Protein AF-A0A1M6QDX8-F1 (afdb_monomer_lite)

Sequence (71 aa):
MKYTREMLRDKLIIDASTGEPVSEVELLEDRVRIIKKDGSTVEIPLNTLRGKYIKMRLEGGMGDMTGAIYV

Secondary structure (DSSP, 8-state):
-EEEHHHHTTTTEE-TTTSSBPSEEEE-SSEEEEE-TTS-EEEEETTSHHHHHHHHHHHH--GGGT--EE-

Radius of gyration: 10.74 Å; chains: 1; bounding box: 25×26×23 Å

pLDDT: mean 89.14, std 9.43, range [58.06, 97.88]

Organism: NCBI:txid381751

Structure (mmCIF, N/CA/C/O backbone):
data_AF-A0A1M6QDX8-F1
#
_entry.id   AF-A0A1M6QDX8-F1
#
loop_
_atom_site.group_PDB
_atom_site.id
_atom_site.type_symbol
_atom_site.label_atom_id
_atom_site.label_alt_i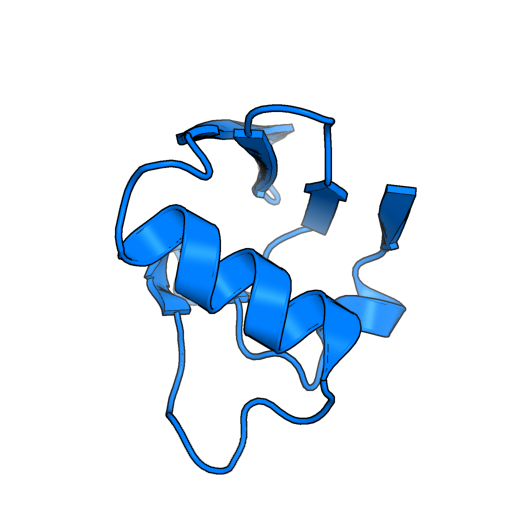d
_atom_site.label_comp_id
_atom_site.label_asym_id
_atom_site.label_entity_id
_ato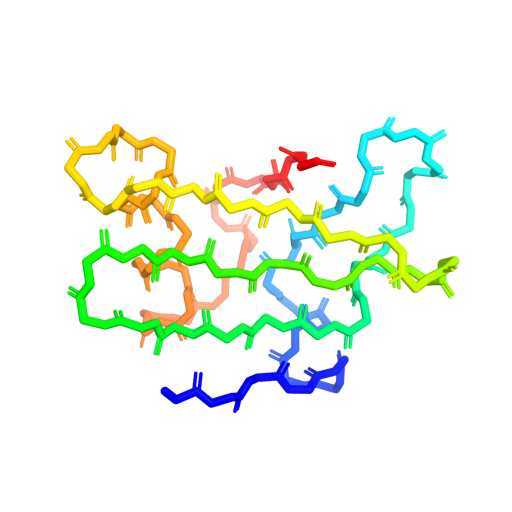m_site.label_seq_id
_atom_site.pdbx_PDB_ins_code
_atom_site.Cartn_x
_atom_site.Cartn_y
_atom_site.Cartn_z
_atom_site.occupancy
_atom_site.B_iso_or_equiv
_atom_site.auth_seq_id
_atom_site.auth_comp_id
_atom_site.auth_asym_id
_atom_site.auth_atom_id
_atom_site.pdbx_PDB_model_num
ATOM 1 N N . MET A 1 1 ? 0.294 -8.772 8.456 1.00 90.38 1 MET A N 1
ATOM 2 C CA . MET A 1 1 ? 1.766 -8.786 8.269 1.00 90.38 1 MET A CA 1
ATOM 3 C C . MET A 1 1 ? 2.246 -7.368 8.011 1.00 90.38 1 MET A C 1
ATOM 5 O O . MET A 1 1 ? 1.623 -6.677 7.218 1.00 90.38 1 MET A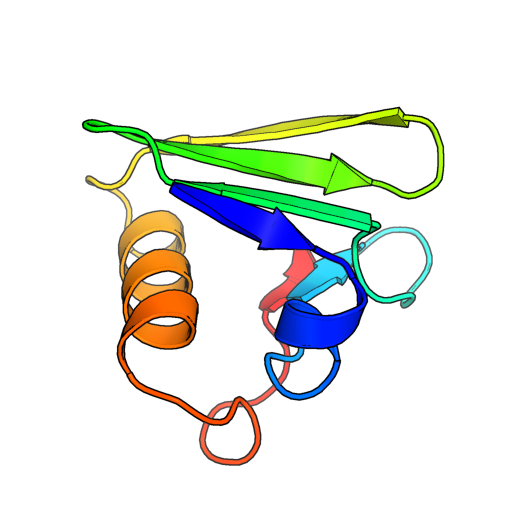 O 1
ATOM 9 N N . LYS A 1 2 ? 3.316 -6.932 8.679 1.00 92.88 2 LYS A N 1
ATOM 10 C CA . LYS A 1 2 ? 3.840 -5.563 8.593 1.00 92.88 2 LYS A CA 1
ATOM 11 C C . LYS A 1 2 ? 5.112 -5.529 7.742 1.00 92.88 2 LYS A C 1
ATOM 13 O O . LYS A 1 2 ? 5.989 -6.367 7.928 1.00 92.88 2 LYS A O 1
ATOM 18 N N . TYR A 1 3 ? 5.184 -4.572 6.824 1.00 91.75 3 TYR A N 1
ATOM 19 C CA . TYR A 1 3 ? 6.284 -4.347 5.891 1.00 91.75 3 TYR A CA 1
ATOM 20 C C . TYR A 1 3 ? 6.887 -2.973 6.168 1.00 91.75 3 TYR A C 1
ATOM 22 O O . TYR A 1 3 ? 6.216 -1.952 6.011 1.00 91.75 3 TYR A O 1
ATOM 30 N N . THR A 1 4 ? 8.147 -2.947 6.596 1.00 90.50 4 THR A N 1
ATOM 31 C CA . THR A 1 4 ? 8.868 -1.707 6.905 1.00 90.50 4 THR A CA 1
ATOM 32 C C . THR A 1 4 ? 9.386 -1.039 5.635 1.00 90.50 4 THR A C 1
ATOM 34 O O . THR A 1 4 ? 9.522 -1.678 4.591 1.00 90.50 4 THR A O 1
ATOM 37 N N . ARG A 1 5 ? 9.755 0.242 5.731 1.00 85.44 5 ARG A N 1
ATOM 38 C CA . ARG A 1 5 ? 10.369 1.006 4.635 1.00 85.44 5 ARG A CA 1
ATOM 39 C C . ARG A 1 5 ? 11.512 0.266 3.932 1.00 85.44 5 ARG A C 1
ATOM 41 O O . ARG A 1 5 ? 11.616 0.330 2.713 1.00 85.44 5 ARG A O 1
ATOM 48 N N . GLU A 1 6 ? 12.346 -0.450 4.684 1.00 84.81 6 GLU A N 1
ATOM 49 C CA . GLU A 1 6 ? 13.456 -1.237 4.133 1.00 84.81 6 GLU A CA 1
ATOM 50 C C . GLU A 1 6 ? 12.960 -2.376 3.232 1.00 84.81 6 GLU A C 1
ATOM 52 O O . GLU A 1 6 ? 13.459 -2.542 2.123 1.00 84.81 6 GLU A O 1
ATOM 57 N N . MET A 1 7 ? 11.914 -3.096 3.653 1.00 85.69 7 MET A N 1
ATOM 58 C CA . MET A 1 7 ? 11.283 -4.168 2.866 1.00 85.69 7 MET A CA 1
ATOM 59 C C . MET A 1 7 ? 10.536 -3.643 1.632 1.00 85.69 7 MET A C 1
ATOM 61 O O . MET A 1 7 ? 10.275 -4.392 0.689 1.00 85.69 7 MET A O 1
ATOM 65 N N . LEU A 1 8 ? 10.142 -2.368 1.661 1.00 85.69 8 LEU A N 1
ATOM 66 C CA . LEU A 1 8 ? 9.360 -1.706 0.620 1.00 85.69 8 LEU A CA 1
ATOM 67 C C . LEU A 1 8 ? 10.214 -0.983 -0.425 1.00 85.69 8 LEU A C 1
ATOM 69 O O . LEU A 1 8 ? 9.672 -0.593 -1.461 1.00 85.69 8 LEU A O 1
ATOM 73 N N . ARG A 1 9 ? 11.522 -0.822 -0.185 1.00 80.31 9 ARG A N 1
ATOM 74 C CA . ARG A 1 9 ? 12.435 -0.051 -1.044 1.00 80.31 9 ARG A CA 1
ATOM 75 C C . ARG A 1 9 ? 12.332 -0.446 -2.520 1.00 80.31 9 ARG A C 1
ATOM 77 O O . ARG A 1 9 ? 12.199 0.428 -3.369 1.00 80.31 9 ARG A O 1
ATOM 84 N N . ASP A 1 10 ? 12.271 -1.747 -2.790 1.00 82.38 10 ASP A N 1
ATOM 85 C CA . ASP A 1 10 ? 12.253 -2.305 -4.152 1.00 82.38 10 ASP A CA 1
ATOM 86 C C . ASP A 1 10 ? 10.834 -2.706 -4.609 1.00 82.38 10 ASP A C 1
ATOM 88 O O . ASP A 1 10 ? 10.634 -3.380 -5.621 1.00 82.38 10 ASP A O 1
ATOM 92 N N . LYS A 1 11 ? 9.809 -2.331 -3.832 1.00 84.31 11 LYS A N 1
ATOM 93 C CA . LYS A 1 11 ? 8.394 -2.624 -4.116 1.00 84.31 11 LYS A CA 1
ATOM 94 C C . LYS A 1 11 ? 7.689 -1.477 -4.838 1.00 84.31 11 LYS A C 1
ATOM 96 O O . LYS A 1 11 ? 6.575 -1.678 -5.312 1.00 84.31 11 LYS A O 1
ATOM 101 N N . LEU A 1 12 ? 8.320 -0.302 -4.927 1.00 88.06 12 LEU A N 1
ATOM 102 C CA . LEU A 1 12 ? 7.809 0.884 -5.625 1.00 88.06 12 LEU A CA 1
ATOM 103 C C . LEU A 1 12 ? 6.361 1.246 -5.231 1.00 88.06 12 LEU A C 1
ATOM 105 O O . LEU A 1 12 ? 5.531 1.534 -6.091 1.00 88.06 12 LEU A O 1
ATOM 109 N N . ILE A 1 13 ? 6.039 1.209 -3.934 1.00 90.50 13 ILE A N 1
ATOM 110 C CA . ILE A 1 13 ? 4.769 1.731 -3.405 1.00 90.50 13 ILE A CA 1
ATOM 111 C C . ILE A 1 13 ? 5.019 3.176 -2.970 1.00 90.50 13 ILE A C 1
ATOM 113 O O . ILE A 1 13 ? 5.739 3.419 -2.000 1.00 90.50 13 ILE A O 1
ATOM 117 N N . ILE A 1 14 ? 4.471 4.119 -3.729 1.00 91.56 14 ILE A N 1
ATOM 118 C CA . ILE A 1 14 ? 4.853 5.532 -3.715 1.00 91.56 14 ILE A CA 1
ATOM 119 C C . ILE A 1 14 ? 3.665 6.387 -3.292 1.00 91.56 14 ILE A C 1
ATOM 121 O O . ILE A 1 14 ? 2.565 6.221 -3.805 1.00 91.56 14 ILE A O 1
ATOM 125 N N . ASP A 1 15 ? 3.878 7.335 -2.393 1.00 92.75 15 ASP A N 1
ATOM 126 C CA . ASP A 1 15 ? 2.875 8.344 -2.077 1.00 92.75 15 ASP A CA 1
ATOM 127 C C . ASP A 1 15 ? 2.644 9.258 -3.291 1.00 92.75 15 ASP A C 1
ATOM 129 O O . ASP A 1 15 ? 3.561 9.927 -3.774 1.00 92.75 15 ASP A O 1
ATOM 133 N N . ALA A 1 16 ? 1.403 9.297 -3.781 1.00 90.88 16 ALA A N 1
ATOM 134 C CA . ALA A 1 16 ? 1.028 10.097 -4.945 1.00 90.88 16 ALA A CA 1
ATOM 135 C C . ALA A 1 16 ? 1.252 11.608 -4.750 1.00 90.88 16 ALA A C 1
ATOM 137 O O . ALA A 1 16 ? 1.429 12.330 -5.729 1.00 90.88 16 ALA A O 1
ATOM 138 N N . SER A 1 17 ? 1.236 12.089 -3.504 1.00 91.12 17 SER A N 1
ATOM 139 C CA . SER A 1 17 ? 1.361 13.512 -3.183 1.00 91.12 17 SER A CA 1
ATOM 140 C C . SER A 1 17 ? 2.809 13.997 -3.165 1.00 91.12 17 SER A C 1
ATOM 142 O O . SER A 1 17 ? 3.069 15.149 -3.500 1.00 91.12 17 SER A O 1
ATOM 144 N N . THR A 1 18 ? 3.747 13.136 -2.770 1.00 91.19 18 THR A N 1
ATOM 145 C CA . THR A 1 18 ? 5.159 13.506 -2.568 1.00 91.19 18 THR A CA 1
ATOM 146 C C . THR A 1 18 ? 6.102 12.858 -3.577 1.00 91.19 18 THR A C 1
ATOM 148 O O . THR A 1 18 ? 7.216 13.338 -3.766 1.00 91.19 18 THR A O 1
ATOM 151 N N . GLY A 1 19 ? 5.681 11.770 -4.227 1.00 89.62 19 GLY A N 1
ATOM 152 C CA . GLY A 1 19 ? 6.549 10.950 -5.069 1.00 89.62 19 GLY A CA 1
ATOM 153 C C . GLY A 1 19 ? 7.562 10.116 -4.277 1.00 89.62 19 GLY A C 1
ATOM 154 O O . GLY A 1 19 ? 8.395 9.441 -4.881 1.00 89.62 19 GLY A O 1
ATOM 155 N N . GLU A 1 20 ? 7.503 10.129 -2.941 1.00 89.94 20 GLU A N 1
ATOM 156 C CA . GLU A 1 20 ? 8.394 9.351 -2.080 1.00 89.94 20 GLU A CA 1
ATOM 157 C C . GLU A 1 20 ? 7.806 7.966 -1.744 1.00 89.94 20 GLU A C 1
ATOM 159 O O . GLU A 1 20 ? 6.585 7.799 -1.689 1.00 89.94 20 GLU A O 1
ATOM 164 N N . PRO A 1 21 ? 8.647 6.949 -1.466 1.00 90.75 21 PRO A N 1
ATOM 165 C CA . PRO A 1 21 ? 8.176 5.674 -0.936 1.00 90.75 21 PRO A CA 1
ATOM 166 C C . PRO A 1 21 ? 7.437 5.841 0.392 1.00 90.75 21 PRO A C 1
ATOM 168 O O . PRO A 1 21 ? 7.856 6.617 1.256 1.00 90.75 21 PRO A O 1
ATOM 171 N N . VAL A 1 22 ? 6.379 5.056 0.579 1.00 93.88 22 VAL A N 1
ATOM 172 C CA . VAL A 1 22 ? 5.622 5.030 1.838 1.00 93.88 22 VAL A CA 1
ATOM 173 C C . VAL A 1 22 ? 6.470 4.487 2.995 1.00 93.88 22 VAL A C 1
ATOM 175 O O . VAL A 1 22 ? 7.426 3.733 2.792 1.00 93.88 22 VAL A O 1
ATOM 178 N N . SER A 1 23 ? 6.127 4.870 4.226 1.00 94.25 23 SER A N 1
ATOM 179 C CA . SER A 1 23 ? 6.890 4.480 5.419 1.00 94.25 23 SER A CA 1
ATOM 180 C C . SER A 1 23 ? 6.685 3.019 5.779 1.00 94.25 23 SER A C 1
ATOM 182 O O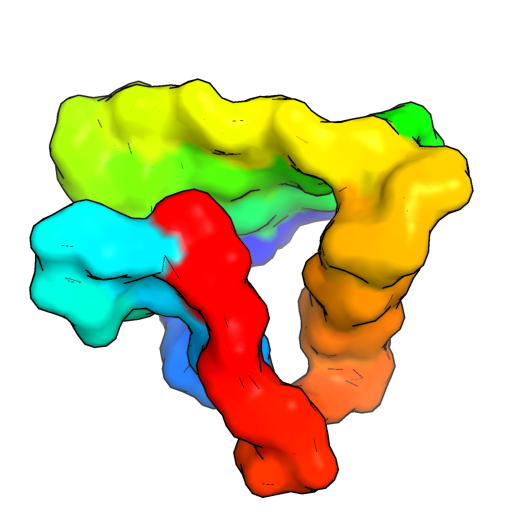 . SER A 1 23 ? 7.630 2.322 6.146 1.00 94.25 23 SER A O 1
ATOM 184 N N . GLU A 1 24 ? 5.438 2.566 5.719 1.00 95.81 24 GLU A N 1
ATOM 185 C CA . GLU A 1 24 ? 5.058 1.239 6.172 1.00 95.81 24 GLU A CA 1
ATOM 186 C C . GLU A 1 24 ? 3.790 0.776 5.464 1.00 95.81 24 GLU A C 1
ATOM 188 O O . GLU A 1 24 ? 2.920 1.572 5.104 1.00 95.81 24 GLU A O 1
ATOM 193 N N . VAL A 1 25 ? 3.688 -0.536 5.278 1.00 95.81 25 VAL A N 1
ATOM 194 C CA . VAL A 1 25 ? 2.477 -1.182 4.791 1.00 95.81 25 VAL A CA 1
ATOM 195 C C . VAL A 1 25 ? 2.116 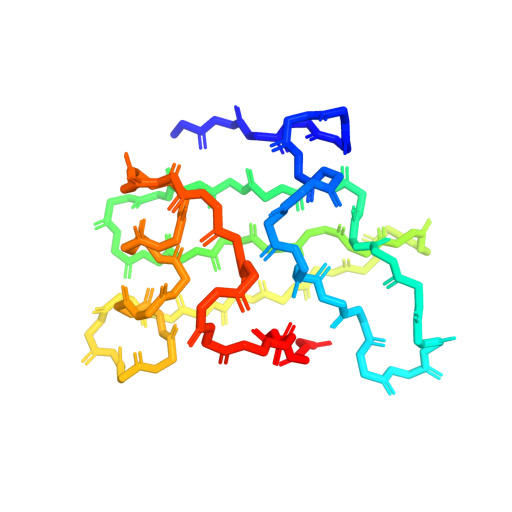-2.332 5.718 1.00 95.81 25 VAL A C 1
ATOM 197 O O . VAL A 1 25 ? 2.946 -3.174 6.047 1.00 95.81 25 VAL A O 1
ATOM 200 N N . GLU A 1 26 ? 0.856 -2.396 6.116 1.00 96.56 26 GLU A N 1
ATOM 201 C CA . GLU A 1 26 ? 0.284 -3.467 6.911 1.00 96.56 26 GLU A CA 1
ATOM 202 C C . GLU A 1 26 ? -0.753 -4.220 6.068 1.00 96.56 26 GLU A C 1
ATOM 204 O O . GLU A 1 26 ? -1.785 -3.682 5.666 1.00 96.56 26 GLU A O 1
ATOM 209 N N . LEU A 1 27 ? -0.466 -5.488 5.778 1.00 95.50 27 LEU A N 1
ATOM 210 C CA . LEU A 1 27 ? -1.396 -6.410 5.138 1.00 95.50 27 LEU A CA 1
ATOM 211 C C . LEU A 1 27 ? -2.294 -7.036 6.210 1.00 95.50 27 LEU A C 1
ATOM 213 O O . LEU A 1 27 ? -1.822 -7.843 7.019 1.00 95.50 27 LEU A O 1
ATOM 217 N N . LEU A 1 28 ? -3.565 -6.647 6.209 1.00 96.00 28 LEU A N 1
ATOM 218 C CA . LEU A 1 28 ? -4.623 -7.195 7.055 1.00 96.00 28 LEU A CA 1
ATOM 219 C C . LEU A 1 28 ? -5.409 -8.264 6.277 1.00 96.00 28 LEU A C 1
ATOM 221 O O . LEU A 1 28 ? -5.153 -8.502 5.096 1.00 96.00 28 LEU A O 1
ATOM 225 N N . GLU A 1 29 ? -6.356 -8.927 6.940 1.00 95.19 29 GLU A N 1
ATOM 226 C CA . GLU A 1 29 ? -7.137 -10.020 6.344 1.00 95.19 29 GLU A CA 1
ATOM 227 C C . GLU A 1 29 ? -7.982 -9.563 5.140 1.00 95.19 29 GLU A C 1
ATOM 229 O O . GLU A 1 29 ? -8.045 -10.256 4.126 1.00 95.19 29 GLU A O 1
ATOM 234 N N . ASP A 1 30 ? -8.580 -8.371 5.219 1.00 97.12 30 ASP A N 1
ATOM 235 C CA . ASP A 1 30 ? -9.536 -7.850 4.234 1.00 97.12 30 ASP A CA 1
ATOM 236 C C . ASP A 1 30 ? -9.052 -6.598 3.480 1.00 97.12 30 ASP A C 1
ATOM 238 O O . ASP A 1 30 ? -9.673 -6.176 2.498 1.00 97.12 30 ASP A O 1
ATOM 242 N N . ARG A 1 31 ? -7.938 -5.993 3.905 1.00 97.81 31 ARG A N 1
ATOM 243 C CA . ARG A 1 31 ? -7.429 -4.721 3.373 1.00 97.81 31 ARG A CA 1
ATOM 244 C C . ARG A 1 31 ? -5.914 -4.591 3.505 1.00 97.81 31 ARG A C 1
ATOM 246 O O . ARG A 1 31 ? -5.263 -5.304 4.262 1.00 97.81 31 ARG A O 1
ATOM 253 N N . VAL A 1 32 ? -5.362 -3.620 2.794 1.00 97.12 32 VAL A N 1
ATOM 254 C CA . VAL A 1 32 ? -4.003 -3.122 2.994 1.00 97.12 32 VAL A CA 1
ATOM 255 C C . VAL A 1 32 ? -4.092 -1.747 3.635 1.00 97.12 32 VAL A C 1
ATOM 257 O O . VAL A 1 32 ? -4.751 -0.863 3.089 1.00 97.12 32 VAL A O 1
ATOM 260 N N . ARG A 1 33 ? -3.417 -1.554 4.764 1.00 97.88 33 ARG A N 1
ATOM 261 C CA . ARG A 1 33 ? -3.214 -0.242 5.376 1.00 97.88 33 ARG A CA 1
ATOM 262 C C . ARG A 1 33 ? -1.833 0.273 4.998 1.00 97.88 33 ARG A C 1
ATOM 264 O O . ARG A 1 33 ? -0.837 -0.421 5.155 1.00 97.88 33 ARG A O 1
ATOM 271 N N . ILE A 1 34 ? -1.775 1.495 4.500 1.00 96.19 34 ILE A N 1
ATOM 272 C CA . ILE A 1 34 ? -0.552 2.161 4.066 1.00 96.19 34 ILE A CA 1
ATOM 273 C C . ILE A 1 34 ? -0.333 3.355 4.970 1.00 96.19 34 ILE A C 1
ATOM 275 O O . ILE A 1 34 ? -1.245 4.157 5.143 1.00 96.19 34 ILE A O 1
ATOM 279 N N . ILE A 1 35 ? 0.867 3.478 5.521 1.00 95.88 35 ILE A N 1
ATOM 280 C CA . ILE A 1 35 ? 1.265 4.585 6.384 1.00 95.88 35 ILE A CA 1
ATOM 281 C C . ILE A 1 35 ? 2.268 5.437 5.611 1.00 95.88 35 ILE A C 1
ATOM 283 O O . ILE A 1 35 ? 3.349 4.974 5.226 1.00 95.88 35 ILE A O 1
ATOM 287 N N . LYS A 1 36 ? 1.889 6.688 5.359 1.00 94.00 36 LYS A N 1
ATOM 288 C CA . LYS A 1 36 ? 2.715 7.678 4.665 1.00 94.00 36 LYS A CA 1
ATOM 289 C C . LYS A 1 36 ? 3.763 8.269 5.613 1.00 94.00 36 LYS A C 1
ATOM 291 O O . LYS A 1 36 ? 3.778 8.012 6.818 1.00 94.00 36 LYS A O 1
ATOM 296 N N . LYS A 1 37 ? 4.689 9.052 5.062 1.00 91.12 37 LYS A N 1
ATOM 297 C CA . LYS A 1 37 ? 5.786 9.679 5.820 1.00 91.12 37 LYS A CA 1
ATOM 298 C C . LYS A 1 37 ? 5.309 10.724 6.824 1.00 91.12 37 LYS A C 1
ATOM 300 O O . LYS A 1 37 ? 5.921 10.871 7.876 1.00 91.12 37 LYS A O 1
ATOM 305 N N . ASP A 1 38 ? 4.207 11.398 6.519 1.00 91.12 38 ASP A N 1
ATOM 306 C CA . ASP A 1 38 ? 3.543 12.364 7.399 1.00 91.12 38 ASP A CA 1
ATOM 307 C C . ASP A 1 38 ? 2.693 11.705 8.506 1.00 91.12 38 ASP A C 1
ATOM 309 O O . ASP A 1 38 ? 2.096 12.400 9.323 1.00 91.12 38 ASP A O 1
ATOM 313 N N . GLY A 1 39 ? 2.637 10.368 8.545 1.00 91.00 39 GLY A N 1
ATOM 314 C CA . GLY A 1 39 ? 1.835 9.599 9.496 1.00 91.00 39 GLY A CA 1
ATOM 315 C C . GLY A 1 39 ? 0.369 9.426 9.092 1.00 91.00 39 GLY A C 1
ATOM 316 O O . GLY A 1 39 ? -0.366 8.720 9.785 1.00 91.00 39 GLY A O 1
ATOM 317 N N . SER A 1 40 ? -0.068 10.011 7.973 1.00 94.06 40 SER A N 1
ATOM 318 C CA . SER A 1 40 ? -1.402 9.755 7.432 1.00 94.06 40 SER A CA 1
ATOM 319 C C . SER A 1 40 ? -1.525 8.311 6.940 1.00 94.06 40 SER A C 1
ATOM 321 O O . SER A 1 40 ? -0.538 7.657 6.580 1.00 94.06 40 SER A O 1
ATOM 323 N N . THR A 1 41 ? -2.754 7.791 6.949 1.00 95.81 41 THR A N 1
ATOM 324 C CA . THR A 1 41 ? -3.024 6.401 6.576 1.00 95.81 41 THR A CA 1
ATOM 325 C C . THR A 1 41 ? -4.040 6.300 5.449 1.00 95.81 41 THR A C 1
ATOM 327 O O . THR A 1 41 ? -4.988 7.079 5.369 1.00 95.81 41 THR A O 1
ATOM 330 N N . VAL A 1 42 ? -3.832 5.323 4.568 1.00 95.50 42 VAL A N 1
ATOM 331 C CA . VAL A 1 42 ? -4.752 4.967 3.483 1.00 95.50 42 VAL A CA 1
ATOM 332 C C . VAL A 1 42 ? -5.092 3.490 3.612 1.00 95.50 42 VAL A C 1
ATOM 334 O O . VAL A 1 42 ? -4.196 2.650 3.677 1.00 95.50 42 VAL A O 1
ATOM 337 N N . GLU A 1 43 ? -6.381 3.162 3.630 1.00 97.31 43 GLU A N 1
ATOM 338 C CA . GLU A 1 43 ? -6.849 1.777 3.641 1.00 97.31 43 GLU A CA 1
ATOM 339 C C . GLU A 1 43 ? -7.428 1.391 2.278 1.00 97.31 43 GLU A C 1
ATOM 341 O O . GLU A 1 43 ? -8.285 2.080 1.725 1.00 97.31 43 GLU A O 1
ATOM 346 N N . ILE A 1 44 ? -6.950 0.275 1.727 1.00 97.12 44 ILE A N 1
ATOM 347 C CA . ILE A 1 44 ? -7.330 -0.219 0.403 1.00 97.12 44 ILE A CA 1
ATOM 348 C C . ILE A 1 44 ? -7.869 -1.646 0.553 1.00 97.12 44 ILE A C 1
ATOM 350 O O . ILE A 1 44 ? -7.093 -2.554 0.861 1.00 97.12 44 ILE A O 1
ATOM 354 N N . PRO A 1 45 ? -9.169 -1.887 0.317 1.00 97.88 45 PRO A N 1
ATOM 355 C CA . PRO A 1 45 ? -9.743 -3.225 0.428 1.00 97.88 45 PRO A CA 1
ATOM 356 C C . PRO A 1 45 ? -9.124 -4.218 -0.568 1.00 97.88 45 PRO A C 1
ATOM 358 O O . PRO A 1 45 ? -8.933 -3.898 -1.748 1.00 97.88 45 PRO A O 1
ATOM 361 N N . LEU A 1 46 ? -8.863 -5.451 -0.125 1.00 96.69 46 LEU A N 1
ATOM 362 C CA . LEU A 1 46 ? -8.272 -6.526 -0.938 1.00 96.69 46 LEU A CA 1
ATOM 363 C C . LEU A 1 46 ? -9.235 -7.107 -1.980 1.00 96.69 46 LEU A C 1
ATOM 365 O O . LEU A 1 46 ? -8.816 -7.855 -2.859 1.00 96.69 46 LEU A O 1
ATOM 369 N N . ASN A 1 47 ? -10.523 -6.772 -1.926 1.00 95.88 47 ASN A N 1
ATOM 370 C CA . ASN A 1 47 ? -11.465 -7.131 -2.987 1.00 95.88 47 ASN A CA 1
ATOM 371 C C . ASN A 1 47 ? -11.328 -6.226 -4.231 1.00 95.88 47 ASN A C 1
ATOM 373 O O . ASN A 1 47 ? -11.761 -6.623 -5.315 1.00 95.88 47 ASN A O 1
ATOM 377 N N . THR A 1 48 ? -10.668 -5.068 -4.112 1.00 96.12 48 THR A N 1
ATOM 378 C CA . THR A 1 48 ? -10.383 -4.157 -5.231 1.00 96.12 48 THR A CA 1
ATOM 379 C C . THR A 1 48 ? -9.172 -4.614 -6.040 1.00 96.12 48 THR A C 1
ATOM 381 O O . THR A 1 48 ? -8.266 -5.259 -5.513 1.00 96.12 48 THR A O 1
ATOM 384 N N . LEU A 1 49 ? -9.102 -4.229 -7.320 1.00 91.12 49 LEU A N 1
ATOM 385 C CA . LEU A 1 49 ? -7.916 -4.485 -8.149 1.00 91.12 49 LEU A CA 1
ATOM 386 C C . LEU A 1 49 ? -6.648 -3.915 -7.501 1.00 91.12 49 LEU A C 1
ATOM 388 O O . LEU A 1 49 ? -5.651 -4.618 -7.379 1.00 91.12 49 LEU A O 1
ATOM 392 N N . ARG A 1 50 ? -6.707 -2.667 -7.020 1.00 91.50 50 ARG A N 1
ATOM 393 C CA . ARG A 1 50 ? -5.568 -1.986 -6.388 1.00 91.50 50 ARG A CA 1
ATOM 394 C C . ARG A 1 50 ? -5.068 -2.732 -5.150 1.00 91.50 50 ARG A C 1
ATOM 396 O O . ARG A 1 50 ? -3.871 -2.974 -5.041 1.00 91.50 50 ARG A O 1
ATOM 403 N N . GLY A 1 51 ? -5.972 -3.154 -4.264 1.00 94.56 51 GLY A N 1
ATOM 404 C CA . GLY A 1 51 ? -5.619 -3.940 -3.079 1.00 94.56 51 GLY A CA 1
ATOM 405 C C . GLY A 1 51 ? -4.975 -5.281 -3.437 1.00 94.56 51 GLY A C 1
ATOM 406 O O . GLY A 1 51 ? -3.935 -5.628 -2.876 1.00 94.56 51 GLY A O 1
ATOM 407 N N . LYS A 1 52 ? -5.526 -5.996 -4.431 1.00 92.75 52 LYS A N 1
ATOM 408 C CA . LYS A 1 52 ? -4.952 -7.258 -4.937 1.00 92.75 52 LYS A CA 1
ATOM 409 C C . LYS A 1 52 ? -3.544 -7.061 -5.490 1.00 92.75 52 LYS A C 1
ATOM 411 O O . LYS A 1 52 ? -2.652 -7.821 -5.130 1.00 92.75 52 LYS A O 1
ATOM 416 N N . TYR A 1 53 ? -3.324 -6.026 -6.303 1.00 90.75 53 TYR A N 1
ATOM 417 C CA . TYR A 1 53 ? -2.002 -5.724 -6.856 1.00 90.75 53 TYR A CA 1
ATOM 418 C C . TYR A 1 53 ? -0.973 -5.397 -5.777 1.00 90.75 53 TYR A C 1
ATOM 420 O O . TYR A 1 53 ? 0.159 -5.871 -5.856 1.00 90.75 53 TYR A O 1
ATOM 428 N N . ILE A 1 54 ? -1.359 -4.628 -4.757 1.00 92.31 54 ILE A N 1
ATOM 429 C CA . ILE A 1 54 ? -0.464 -4.319 -3.641 1.00 92.31 54 ILE A CA 1
ATOM 430 C C . ILE A 1 54 ? -0.112 -5.598 -2.879 1.00 92.31 54 ILE A C 1
ATOM 432 O O . ILE A 1 54 ? 1.069 -5.867 -2.681 1.00 92.31 54 ILE A O 1
ATOM 436 N N . LYS A 1 55 ? -1.098 -6.433 -2.531 1.00 92.69 55 LYS A N 1
ATOM 437 C CA . LYS A 1 55 ? -0.849 -7.730 -1.884 1.00 92.69 55 LYS A CA 1
ATOM 438 C C . LYS A 1 55 ? 0.100 -8.604 -2.709 1.00 92.69 55 LYS A C 1
ATOM 440 O O . LYS A 1 55 ? 1.118 -9.049 -2.187 1.00 92.69 55 LYS A O 1
ATOM 445 N N . MET A 1 56 ? -0.172 -8.763 -4.005 1.00 89.69 56 MET A N 1
ATOM 446 C CA . MET A 1 56 ? 0.698 -9.510 -4.920 1.00 89.69 56 MET A CA 1
ATOM 447 C C . MET A 1 56 ? 2.120 -8.941 -4.961 1.00 89.69 56 MET A C 1
ATOM 449 O O . MET A 1 56 ? 3.078 -9.704 -5.013 1.00 89.69 56 MET A O 1
ATOM 453 N N . ARG A 1 57 ? 2.291 -7.614 -4.905 1.00 89.06 57 ARG A N 1
ATOM 454 C CA . ARG A 1 57 ? 3.618 -6.978 -4.873 1.00 89.06 57 ARG A CA 1
ATOM 455 C C . ARG A 1 57 ? 4.372 -7.289 -3.586 1.00 89.06 57 ARG A C 1
ATOM 457 O O . ARG A 1 57 ? 5.570 -7.585 -3.618 1.00 89.06 57 ARG A O 1
ATOM 464 N N . LEU A 1 58 ? 3.678 -7.209 -2.456 1.00 90.06 58 LEU A N 1
ATOM 465 C CA . LEU A 1 58 ? 4.245 -7.485 -1.141 1.00 90.06 58 LEU A CA 1
ATOM 466 C C . LEU A 1 58 ? 4.683 -8.953 -1.030 1.00 90.06 58 LEU A C 1
ATOM 468 O O . LEU A 1 58 ? 5.822 -9.203 -0.635 1.00 90.06 58 LEU A O 1
ATOM 472 N N . GLU A 1 59 ? 3.834 -9.887 -1.465 1.00 87.88 59 GLU A N 1
ATOM 473 C CA . GLU A 1 59 ? 4.057 -11.338 -1.384 1.00 87.88 59 GLU A CA 1
ATOM 474 C C . GLU A 1 59 ? 4.989 -11.883 -2.484 1.00 87.88 59 GLU A C 1
ATOM 476 O O . GLU A 1 59 ? 5.803 -12.759 -2.211 1.00 87.88 59 GLU A O 1
ATOM 481 N N . GLY A 1 60 ? 4.903 -11.366 -3.716 1.00 78.25 60 GLY A N 1
ATOM 482 C CA . GLY A 1 60 ? 5.523 -11.967 -4.907 1.00 78.25 60 GLY A CA 1
ATOM 483 C C . GLY A 1 60 ? 6.954 -11.529 -5.246 1.00 78.25 60 GLY A C 1
ATOM 484 O O . GLY A 1 60 ? 7.657 -12.271 -5.920 1.00 78.25 60 GLY A O 1
ATOM 485 N N . GLY A 1 61 ? 7.421 -10.365 -4.773 1.00 67.31 61 GLY A N 1
ATOM 486 C CA . GLY A 1 61 ? 8.785 -9.887 -5.090 1.00 67.31 61 GLY A CA 1
ATOM 487 C C . GLY A 1 61 ? 8.895 -8.976 -6.328 1.00 67.31 61 GLY A C 1
ATOM 488 O O . GLY A 1 61 ? 8.189 -9.186 -7.301 1.00 67.31 61 GLY A O 1
ATOM 489 N N . MET A 1 62 ? 9.784 -7.969 -6.220 1.00 58.56 62 MET A N 1
ATOM 490 C CA . MET A 1 62 ? 10.210 -6.888 -7.150 1.00 58.56 62 MET A CA 1
ATOM 491 C C . MET A 1 62 ? 9.142 -6.068 -7.913 1.00 58.56 62 MET A C 1
ATOM 493 O O . MET A 1 62 ? 8.373 -6.574 -8.726 1.00 58.56 62 MET A O 1
ATOM 497 N N . GLY A 1 63 ? 9.152 -4.744 -7.698 1.00 58.66 63 GLY A N 1
ATOM 498 C CA . GLY A 1 63 ? 8.321 -3.766 -8.417 1.00 58.66 63 GLY A CA 1
ATOM 499 C C . GLY A 1 63 ? 8.766 -3.476 -9.858 1.00 58.66 63 GLY A C 1
ATOM 500 O O . GLY A 1 63 ? 7.971 -2.948 -10.640 1.00 58.66 63 GLY A O 1
ATOM 501 N N . ASP A 1 64 ? 9.985 -3.871 -10.232 1.00 58.06 64 ASP A N 1
ATOM 502 C CA . ASP A 1 64 ? 10.648 -3.464 -11.481 1.00 58.06 64 ASP A CA 1
ATOM 503 C C . ASP A 1 64 ? 9.925 -3.902 -12.764 1.00 58.06 64 ASP A C 1
ATOM 505 O O . ASP A 1 64 ? 10.011 -3.223 -13.782 1.00 58.06 64 ASP A O 1
ATOM 509 N N . MET A 1 65 ? 9.143 -4.988 -12.730 1.00 59.38 65 MET A N 1
ATOM 510 C CA . MET A 1 65 ? 8.430 -5.475 -13.924 1.00 59.38 65 MET A CA 1
ATOM 511 C C . MET A 1 65 ? 7.115 -4.736 -14.216 1.00 59.38 65 MET A C 1
ATOM 513 O O . MET A 1 65 ? 6.530 -4.923 -15.279 1.00 59.38 65 MET A O 1
ATOM 517 N N . THR A 1 66 ? 6.594 -3.946 -13.272 1.00 69.81 66 THR A N 1
ATOM 518 C CA . THR A 1 66 ? 5.185 -3.489 -13.310 1.00 69.81 66 THR A CA 1
ATOM 519 C C . THR A 1 66 ? 4.981 -2.014 -12.966 1.00 69.81 66 THR A C 1
ATOM 521 O O . THR A 1 66 ? 3.839 -1.557 -12.910 1.00 69.81 66 THR A O 1
ATOM 524 N N . GLY A 1 67 ? 6.066 -1.266 -12.750 1.00 79.88 67 GLY A N 1
ATOM 525 C CA . GLY A 1 67 ? 6.016 0.154 -12.414 1.00 79.88 67 GLY A CA 1
ATOM 526 C C . GLY A 1 67 ? 5.520 0.445 -10.993 1.00 79.88 67 GLY A C 1
ATOM 527 O O . GLY A 1 67 ? 5.104 -0.443 -10.239 1.00 79.88 67 GLY A O 1
ATOM 528 N N . ALA A 1 68 ? 5.589 1.722 -10.618 1.00 88.25 68 ALA A N 1
ATOM 529 C CA . ALA A 1 68 ? 5.213 2.180 -9.287 1.00 88.25 68 ALA A CA 1
ATOM 530 C C . ALA A 1 68 ? 3.697 2.094 -9.042 1.00 88.25 68 ALA A C 1
ATOM 532 O O . ALA A 1 68 ? 2.889 2.438 -9.905 1.00 88.25 68 ALA A O 1
ATOM 533 N N . ILE A 1 69 ? 3.311 1.674 -7.834 1.00 89.81 69 ILE A N 1
ATOM 534 C CA . ILE A 1 69 ? 1.940 1.818 -7.335 1.00 89.81 69 ILE A CA 1
ATOM 535 C C . ILE A 1 69 ? 1.878 3.126 -6.562 1.00 89.81 69 ILE A C 1
ATOM 537 O O . ILE A 1 69 ? 2.383 3.210 -5.445 1.00 89.81 69 ILE A O 1
ATOM 541 N N . TYR A 1 70 ? 1.231 4.128 -7.143 1.00 90.38 70 TYR A N 1
ATOM 542 C CA . TYR A 1 70 ? 0.946 5.373 -6.441 1.00 90.38 70 TYR A CA 1
ATOM 543 C C . TYR A 1 70 ? -0.224 5.168 -5.483 1.00 90.38 70 TYR A C 1
ATOM 545 O O . TYR A 1 70 ? -1.194 4.507 -5.868 1.00 90.38 70 TYR A O 1
ATOM 553 N N . VAL A 1 71 ? -0.138 5.692 -4.257 1.00 89.06 71 VAL A N 1
ATOM 554 C CA . VAL A 1 71 ? -1.102 5.529 -3.149 1.00 89.06 71 VAL A CA 1
ATOM 555 C C . VAL A 1 71 ? -1.449 6.826 -2.438 1.00 89.06 71 VAL A C 1
ATOM 557 O O . VAL A 1 71 ? -0.577 7.699 -2.238 1.00 89.06 71 VAL A O 1
#

Foldseek 3Di:
DKAAPVLCVQLQAAAPVP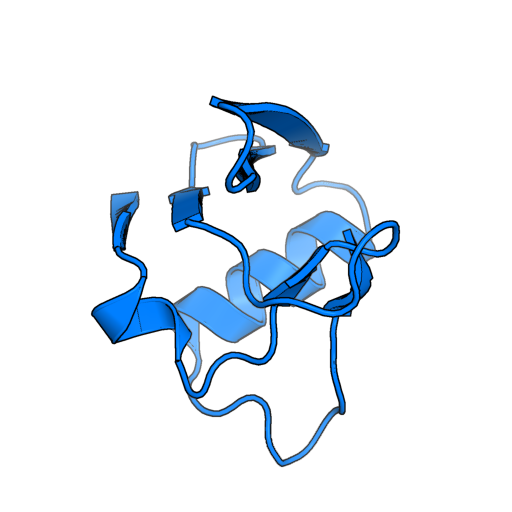RHHFGIWDDDPFWIWTQHPVRDIDIGGCVDPLRVSSVCSSPPDGPVVPHHRHD